Protein AF-A0A4P8QQW2-F1 (afdb_monomer_lite)

pLDDT: mean 87.97, std 13.39, range [50.38, 97.69]

Structure (mmCIF, N/CA/C/O backbone):
data_AF-A0A4P8QQW2-F1
#
_entry.id   AF-A0A4P8QQW2-F1
#
loop_
_atom_site.group_PDB
_atom_site.id
_atom_site.type_symbol
_atom_site.label_atom_id
_atom_site.label_alt_id
_atom_site.label_comp_id
_atom_site.label_asym_id
_atom_site.label_entity_id
_atom_site.label_seq_id
_atom_site.pdbx_PDB_ins_code
_atom_site.Cartn_x
_atom_site.Cartn_y
_atom_site.Cartn_z
_atom_site.occupancy
_atom_site.B_iso_or_equiv
_atom_site.auth_seq_id
_atom_site.auth_comp_id
_atom_site.auth_asym_id
_atom_site.auth_atom_id
_atom_site.pdbx_PDB_model_num
ATOM 1 N N . MET A 1 1 ? 9.813 -8.547 -20.964 1.00 50.38 1 MET A N 1
ATOM 2 C CA . MET A 1 1 ? 8.906 -7.432 -21.304 1.00 50.38 1 MET A CA 1
ATOM 3 C C . MET A 1 1 ? 9.202 -6.313 -20.327 1.00 50.38 1 MET A C 1
ATOM 5 O O . MET A 1 1 ? 9.157 -6.570 -19.132 1.00 50.38 1 MET A O 1
ATOM 9 N N . SER A 1 2 ? 9.622 -5.149 -20.816 1.00 56.50 2 SER A N 1
ATOM 10 C CA . SER A 1 2 ? 10.102 -4.050 -19.971 1.00 56.50 2 SER A CA 1
ATOM 11 C C . SER A 1 2 ? 8.938 -3.315 -19.305 1.00 56.50 2 SER A C 1
ATOM 13 O O . SER A 1 2 ? 7.983 -2.932 -19.981 1.00 56.50 2 SER A O 1
ATOM 15 N N . LEU A 1 3 ? 9.052 -3.063 -17.997 1.00 60.84 3 LEU A N 1
ATOM 16 C CA . LEU A 1 3 ? 8.159 -2.188 -17.218 1.00 60.84 3 LEU A CA 1
ATOM 17 C C . LEU A 1 3 ? 8.109 -0.744 -17.758 1.00 60.84 3 LEU A C 1
ATOM 19 O O . LEU A 1 3 ? 7.239 0.031 -17.377 1.00 60.84 3 LEU A O 1
ATOM 23 N N . GLU A 1 4 ? 9.000 -0.382 -18.683 1.00 66.88 4 GLU A N 1
ATOM 24 C CA . GLU A 1 4 ? 9.062 0.932 -19.331 1.00 66.88 4 GLU A CA 1
ATOM 25 C C . GLU A 1 4 ? 7.742 1.338 -20.010 1.00 66.88 4 GLU A C 1
ATOM 27 O O . GLU A 1 4 ? 7.362 2.507 -19.924 1.00 66.88 4 GLU A O 1
ATOM 32 N N . ASN A 1 5 ? 6.986 0.379 -20.562 1.00 76.19 5 ASN A N 1
ATOM 33 C CA . ASN A 1 5 ? 5.694 0.624 -21.225 1.00 76.19 5 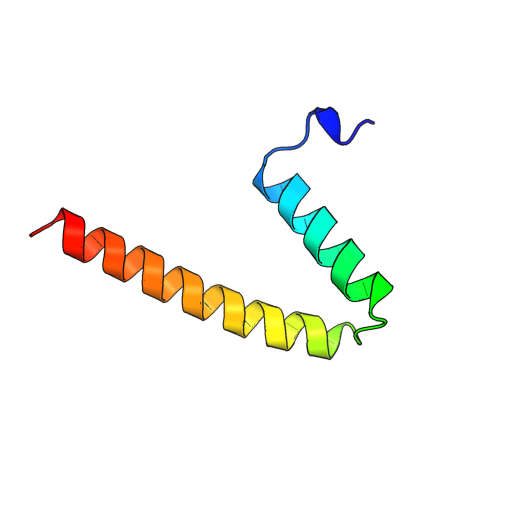ASN A CA 1
ATOM 34 C C . ASN A 1 5 ? 4.467 0.436 -20.314 1.00 76.19 5 ASN A C 1
ATOM 36 O O . ASN A 1 5 ? 3.336 0.500 -20.794 1.00 76.19 5 ASN A O 1
ATOM 40 N N . ALA A 1 6 ? 4.658 0.167 -19.020 1.00 82.56 6 ALA A N 1
ATOM 41 C CA . ALA A 1 6 ? 3.544 0.012 -18.091 1.00 82.56 6 ALA A CA 1
ATOM 42 C C . ALA A 1 6 ? 2.856 1.360 -17.814 1.00 82.56 6 ALA A C 1
ATOM 44 O O . ALA A 1 6 ? 3.503 2.417 -17.830 1.00 82.56 6 ALA A O 1
ATOM 45 N N . THR A 1 7 ? 1.548 1.319 -17.542 1.00 92.38 7 THR A N 1
ATOM 46 C CA . THR A 1 7 ? 0.798 2.516 -17.150 1.00 92.38 7 THR A CA 1
ATOM 47 C C . THR A 1 7 ? 1.327 3.065 -15.816 1.00 92.38 7 THR A C 1
ATOM 49 O O . THR A 1 7 ? 1.929 2.310 -15.040 1.00 92.38 7 THR A O 1
ATOM 52 N N . PRO A 1 8 ? 1.140 4.366 -15.527 1.00 90.94 8 PRO A N 1
ATOM 53 C CA . PRO A 1 8 ? 1.600 4.965 -14.275 1.00 90.94 8 PRO A CA 1
ATOM 54 C C . PRO A 1 8 ? 1.100 4.224 -13.027 1.00 90.94 8 PRO A C 1
ATOM 56 O O . PRO A 1 8 ? 1.854 4.056 -12.073 1.00 90.94 8 PRO A O 1
ATOM 59 N N . GLU A 1 9 ? -0.135 3.717 -13.054 1.00 92.06 9 GLU A N 1
ATOM 60 C CA . GLU A 1 9 ? -0.749 2.987 -11.940 1.00 92.06 9 GLU A CA 1
ATOM 61 C C . GLU A 1 9 ? -0.054 1.646 -11.692 1.00 92.06 9 GLU A C 1
ATOM 63 O O . GLU A 1 9 ? 0.179 1.273 -10.544 1.00 92.06 9 GLU A O 1
ATOM 68 N N . ILE A 1 10 ? 0.322 0.933 -12.761 1.00 92.19 10 ILE A N 1
ATOM 69 C CA . ILE A 1 10 ? 1.052 -0.336 -12.653 1.00 92.19 10 ILE A CA 1
ATOM 70 C C . ILE A 1 10 ? 2.458 -0.091 -12.102 1.00 92.19 10 ILE A C 1
ATOM 72 O O . ILE A 1 10 ? 2.897 -0.827 -11.223 1.00 92.19 10 ILE A O 1
ATOM 76 N N . LYS A 1 11 ? 3.157 0.946 -12.583 1.00 92.56 11 LYS A N 1
ATOM 77 C CA . LYS A 1 11 ? 4.497 1.303 -12.085 1.00 92.56 11 LYS A CA 1
ATOM 78 C C . LYS A 1 11 ? 4.460 1.627 -10.593 1.00 92.56 11 LYS A C 1
ATOM 80 O O . LYS A 1 11 ? 5.213 1.038 -9.828 1.00 92.56 11 LYS A O 1
ATOM 85 N N . LEU A 1 12 ? 3.510 2.465 -10.179 1.00 94.19 12 LEU A N 1
ATOM 86 C CA . LEU A 1 12 ? 3.330 2.819 -8.775 1.00 94.19 12 LEU A CA 1
ATOM 87 C C . LEU A 1 12 ? 2.991 1.600 -7.906 1.00 94.19 12 LEU A C 1
ATOM 89 O O . LEU A 1 12 ? 3.505 1.476 -6.799 1.00 94.19 12 LEU A O 1
ATOM 93 N N . ALA A 1 13 ? 2.148 0.686 -8.394 1.00 94.06 13 ALA A N 1
ATOM 94 C CA . ALA A 1 13 ? 1.839 -0.543 -7.669 1.00 94.06 13 ALA A CA 1
ATOM 95 C C . ALA A 1 13 ? 3.087 -1.419 -7.471 1.00 94.06 13 ALA A C 1
ATOM 97 O O . ALA A 1 13 ? 3.287 -1.944 -6.379 1.00 94.06 13 ALA A O 1
ATOM 98 N N . VAL A 1 14 ? 3.941 -1.543 -8.492 1.00 94.62 14 VAL A N 1
ATOM 99 C CA . V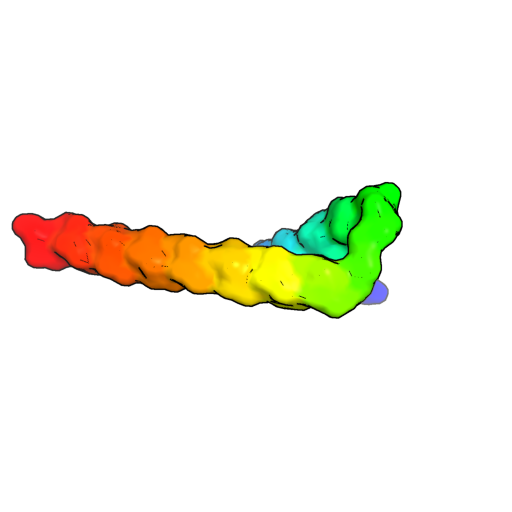AL A 1 14 ? 5.209 -2.283 -8.396 1.00 94.62 14 VAL A CA 1
ATOM 100 C C . VAL A 1 14 ? 6.155 -1.628 -7.391 1.00 94.62 14 VAL A C 1
ATOM 102 O O . VAL A 1 14 ? 6.688 -2.329 -6.535 1.00 94.62 14 VAL A O 1
ATOM 105 N N . ASP A 1 15 ? 6.308 -0.303 -7.428 1.00 95.25 15 ASP A N 1
ATOM 106 C CA . ASP A 1 15 ? 7.156 0.429 -6.477 1.00 95.25 15 ASP A CA 1
ATOM 107 C C . ASP A 1 15 ? 6.680 0.248 -5.026 1.00 95.25 15 ASP A C 1
ATOM 109 O O . ASP A 1 15 ? 7.485 0.021 -4.122 1.00 95.25 15 ASP A O 1
ATOM 113 N N . LEU A 1 16 ? 5.363 0.286 -4.798 1.00 95.44 16 LEU A N 1
ATOM 114 C CA . LEU A 1 16 ? 4.776 0.039 -3.480 1.00 95.44 16 LEU A CA 1
ATOM 115 C C . LEU A 1 16 ? 5.010 -1.397 -3.003 1.00 95.44 16 LEU A C 1
ATOM 117 O O . LEU A 1 16 ? 5.314 -1.597 -1.830 1.00 95.44 16 LEU A O 1
ATOM 121 N N . ILE A 1 17 ? 4.887 -2.389 -3.888 1.00 94.94 17 ILE A N 1
ATOM 122 C CA . ILE A 1 17 ? 5.152 -3.794 -3.551 1.00 94.94 17 ILE A CA 1
ATOM 123 C C . ILE A 1 17 ? 6.624 -3.979 -3.177 1.00 94.94 17 ILE A C 1
ATOM 125 O O . ILE A 1 17 ? 6.897 -4.537 -2.118 1.00 94.94 17 ILE A O 1
ATOM 129 N N . MET A 1 18 ? 7.556 -3.447 -3.977 1.00 96.19 18 MET A N 1
ATOM 130 C CA . MET A 1 18 ? 8.989 -3.516 -3.669 1.00 96.19 18 MET A CA 1
ATOM 131 C C . MET A 1 18 ? 9.294 -2.900 -2.303 1.00 96.19 18 MET A C 1
ATOM 133 O O . MET A 1 18 ? 9.974 -3.520 -1.492 1.00 96.19 18 MET A O 1
ATOM 137 N N . LEU A 1 19 ? 8.733 -1.724 -2.001 1.00 96.69 19 LEU A N 1
ATOM 138 C CA . LEU A 1 19 ? 8.928 -1.076 -0.704 1.00 96.69 19 LEU A CA 1
ATOM 139 C C . LEU A 1 19 ? 8.430 -1.949 0.459 1.00 96.69 19 LEU A C 1
ATOM 141 O O . LEU A 1 19 ? 9.085 -2.038 1.496 1.00 96.69 19 LEU A O 1
ATOM 145 N N . LEU A 1 20 ? 7.268 -2.585 0.314 1.00 96.94 20 LEU A N 1
ATOM 146 C CA . LEU A 1 20 ? 6.700 -3.451 1.350 1.00 96.94 20 LEU A CA 1
ATOM 147 C C . LEU A 1 20 ? 7.537 -4.722 1.553 1.00 96.94 20 LEU A C 1
ATOM 149 O O . LEU A 1 20 ? 7.758 -5.130 2.694 1.00 96.94 20 LEU A O 1
ATOM 153 N N . GLU A 1 21 ? 8.042 -5.307 0.468 1.00 95.81 21 GLU A N 1
ATOM 154 C CA . GLU A 1 21 ? 8.925 -6.476 0.506 1.00 95.81 21 GLU A CA 1
ATOM 155 C C . GLU A 1 21 ? 10.288 -6.151 1.131 1.00 95.81 21 GLU A C 1
ATOM 157 O O . GLU A 1 21 ? 10.757 -6.892 1.996 1.00 95.81 21 GLU A O 1
ATOM 162 N N . GLU A 1 22 ? 10.902 -5.019 0.767 1.00 97.44 22 GLU A N 1
ATOM 163 C CA . GLU A 1 22 ? 12.174 -4.550 1.339 1.00 97.44 22 GLU A CA 1
ATOM 164 C C . GLU A 1 22 ? 12.083 -4.343 2.856 1.00 97.44 22 GLU A C 1
ATOM 166 O O . GLU A 1 22 ? 13.030 -4.631 3.591 1.00 97.44 22 GLU A O 1
ATOM 171 N N . ASN A 1 23 ? 10.921 -3.894 3.336 1.00 97.25 23 ASN A N 1
ATOM 172 C CA . ASN A 1 23 ? 10.637 -3.724 4.759 1.00 97.25 23 ASN A CA 1
ATOM 173 C C . ASN A 1 23 ? 10.125 -5.008 5.441 1.00 97.25 23 ASN A C 1
ATOM 175 O O . ASN A 1 23 ? 9.774 -4.962 6.619 1.00 97.25 23 ASN A O 1
ATOM 179 N N . GLN A 1 24 ? 10.095 -6.145 4.733 1.00 97.31 24 GLN A N 1
ATOM 180 C CA . GLN A 1 24 ? 9.645 -7.449 5.239 1.00 97.31 24 GLN A CA 1
ATOM 181 C C . GLN A 1 24 ? 8.244 -7.395 5.867 1.00 97.31 24 GLN A C 1
ATOM 183 O O . GLN A 1 24 ? 7.971 -8.022 6.891 1.00 97.31 24 GLN A O 1
ATOM 188 N N . ILE A 1 25 ? 7.348 -6.608 5.269 1.00 97.06 25 ILE A N 1
ATOM 189 C CA . ILE A 1 25 ? 5.979 -6.471 5.756 1.00 97.06 25 ILE A CA 1
ATOM 190 C C . ILE A 1 25 ? 5.187 -7.725 5.390 1.00 97.06 25 ILE A C 1
ATOM 192 O O . ILE A 1 25 ? 5.116 -8.118 4.227 1.00 97.06 25 ILE A O 1
ATOM 196 N N . GLU A 1 26 ? 4.543 -8.327 6.390 1.00 97.44 26 GLU A N 1
ATOM 197 C CA . GLU A 1 26 ? 3.662 -9.474 6.183 1.00 97.44 26 GLU A CA 1
ATOM 198 C C . GLU A 1 26 ? 2.537 -9.137 5.186 1.00 97.44 26 GLU A C 1
ATOM 200 O O . GLU A 1 26 ? 1.889 -8.092 5.336 1.00 97.44 26 GLU A O 1
ATOM 205 N N . PRO A 1 27 ? 2.222 -10.016 4.214 1.00 94.94 27 PRO A N 1
ATOM 206 C CA . PRO A 1 27 ? 1.230 -9.727 3.178 1.00 94.94 27 PRO A CA 1
ATOM 207 C C . PRO A 1 27 ? -0.133 -9.301 3.729 1.00 94.94 27 PRO A C 1
ATOM 209 O O . PRO A 1 27 ? -0.757 -8.384 3.203 1.00 94.94 27 PRO A O 1
ATOM 212 N N . GLN A 1 28 ? -0.589 -9.923 4.820 1.00 96.88 28 GLN A N 1
ATOM 213 C CA . GLN A 1 28 ? -1.869 -9.567 5.434 1.00 96.88 28 GLN A CA 1
ATOM 214 C C . GLN A 1 28 ? -1.845 -8.148 6.016 1.00 96.88 28 GLN A C 1
ATOM 216 O O . GLN A 1 28 ? -2.786 -7.383 5.815 1.00 96.88 28 GLN A O 1
ATOM 221 N N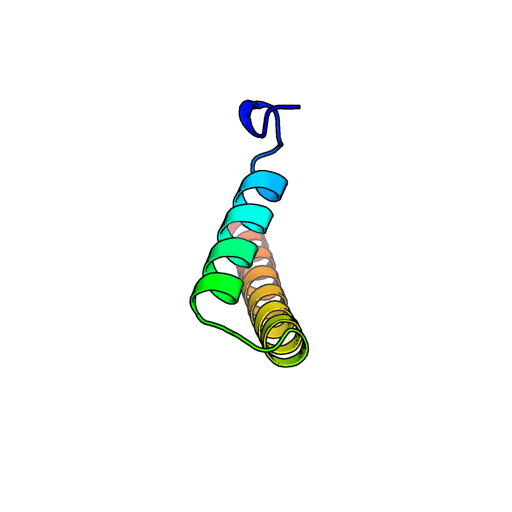 . LEU A 1 29 ? -0.747 -7.776 6.678 1.00 96.62 29 LEU A N 1
ATOM 222 C CA . LEU A 1 29 ? -0.571 -6.436 7.229 1.00 96.62 29 LEU A CA 1
ATOM 223 C C . LEU A 1 29 ? -0.489 -5.387 6.110 1.00 96.62 29 LEU A C 1
ATOM 225 O O . LEU A 1 29 ? -1.085 -4.316 6.224 1.00 96.62 29 LEU A O 1
ATOM 229 N N . ALA A 1 30 ? 0.204 -5.707 5.014 1.00 96.31 30 ALA A N 1
ATOM 230 C CA . ALA A 1 30 ? 0.263 -4.860 3.829 1.00 96.31 30 ALA A CA 1
ATOM 231 C C . ALA A 1 30 ? -1.129 -4.632 3.219 1.00 96.31 30 ALA A C 1
ATOM 233 O O . ALA A 1 30 ? -1.489 -3.493 2.928 1.00 96.31 30 ALA A O 1
ATOM 234 N N . LEU A 1 31 ? -1.936 -5.687 3.069 1.00 96.75 31 LEU A N 1
ATOM 235 C CA . LEU A 1 31 ? -3.304 -5.583 2.549 1.00 96.75 31 LEU A CA 1
ATOM 236 C C . LEU A 1 31 ? -4.197 -4.716 3.446 1.00 96.75 31 LEU A C 1
ATOM 238 O O . LEU A 1 31 ? -4.904 -3.842 2.940 1.00 96.75 31 LEU A O 1
ATOM 242 N N . ASP A 1 32 ? -4.126 -4.903 4.764 1.00 97.69 32 ASP A N 1
ATOM 243 C CA . ASP A 1 32 ? -4.897 -4.106 5.722 1.00 97.69 32 ASP A CA 1
ATOM 244 C C . ASP A 1 32 ? -4.493 -2.619 5.668 1.00 97.69 32 ASP A C 1
ATOM 246 O O . ASP A 1 32 ? -5.349 -1.729 5.681 1.00 97.69 32 ASP A O 1
ATOM 250 N N . ALA A 1 33 ? -3.194 -2.329 5.535 1.00 96.69 33 ALA A N 1
ATOM 251 C CA . ALA A 1 33 ? -2.687 -0.968 5.373 1.00 96.69 33 ALA A CA 1
ATOM 252 C C . ALA A 1 33 ? -3.124 -0.339 4.038 1.00 96.69 33 ALA A C 1
ATOM 254 O O . ALA A 1 33 ? -3.578 0.809 4.010 1.00 96.69 33 ALA A O 1
ATOM 255 N N . LEU A 1 34 ? -3.048 -1.087 2.933 1.00 96.25 34 LEU A N 1
ATOM 256 C CA . LEU A 1 34 ? -3.486 -0.628 1.612 1.00 96.25 34 LEU A CA 1
ATOM 257 C C . LEU A 1 34 ? -4.988 -0.323 1.581 1.00 96.25 34 LEU A C 1
ATOM 259 O O . LEU A 1 34 ? -5.404 0.630 0.923 1.00 96.25 34 LEU A O 1
ATOM 263 N N . GLU A 1 35 ? -5.805 -1.061 2.334 1.00 97.25 35 GLU A N 1
ATOM 264 C CA . GLU A 1 35 ? -7.236 -0.780 2.474 1.00 97.25 35 GLU A CA 1
ATOM 265 C C . GLU A 1 35 ? -7.495 0.572 3.162 1.00 97.25 35 GLU A C 1
ATOM 267 O O . GLU A 1 35 ? -8.392 1.322 2.760 1.00 97.25 35 GLU A O 1
ATOM 272 N N . ILE A 1 36 ? -6.692 0.920 4.171 1.00 97.25 36 ILE A N 1
ATOM 273 C CA . ILE A 1 36 ? -6.753 2.230 4.836 1.00 97.25 36 ILE A CA 1
ATOM 274 C C . ILE A 1 36 ? -6.354 3.338 3.857 1.00 97.25 36 ILE A C 1
ATOM 276 O O . ILE A 1 36 ? -7.087 4.318 3.708 1.00 97.25 36 ILE A O 1
ATOM 280 N N . VAL A 1 37 ? -5.235 3.159 3.149 1.00 95.81 37 VAL A N 1
ATOM 281 C CA . VAL A 1 37 ? -4.747 4.102 2.130 1.00 95.81 37 VAL A CA 1
ATOM 282 C C . VAL A 1 37 ? -5.808 4.328 1.050 1.00 95.81 37 VAL A C 1
ATOM 284 O O . VAL A 1 37 ? -6.143 5.471 0.736 1.00 95.81 37 VAL A O 1
ATOM 287 N N . ARG A 1 38 ? -6.416 3.252 0.537 1.00 95.00 38 ARG A N 1
ATOM 288 C CA . ARG A 1 38 ? -7.499 3.319 -0.452 1.00 95.00 38 ARG A CA 1
ATOM 289 C C . ARG A 1 38 ? -8.661 4.178 0.041 1.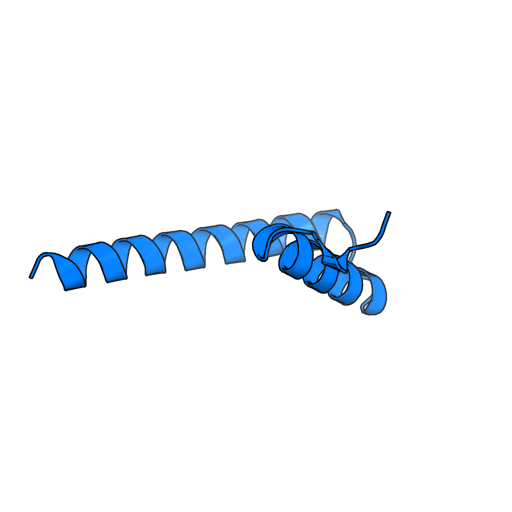00 95.00 38 ARG A C 1
ATOM 291 O O . ARG A 1 38 ? -9.128 5.049 -0.691 1.00 95.00 38 ARG A O 1
ATOM 298 N N . LYS A 1 39 ? -9.130 3.957 1.275 1.00 96.38 39 LYS A N 1
ATOM 299 C CA . LYS A 1 39 ? -10.231 4.738 1.867 1.00 96.38 39 LYS A CA 1
ATOM 300 C C . LYS A 1 39 ? -9.884 6.222 2.011 1.00 96.38 39 LYS A C 1
ATOM 302 O O . LYS A 1 39 ? -10.758 7.061 1.783 1.00 96.38 39 LYS A O 1
ATOM 307 N N . ASP A 1 40 ? -8.642 6.548 2.368 1.00 96.00 40 ASP A N 1
ATOM 308 C CA . ASP A 1 40 ? -8.176 7.934 2.493 1.00 96.00 40 ASP A CA 1
ATOM 309 C C . ASP A 1 40 ? -8.182 8.658 1.139 1.00 96.00 40 ASP A C 1
ATOM 311 O O . ASP A 1 40 ? -8.799 9.717 1.004 1.00 96.00 40 ASP A O 1
ATOM 315 N N . PHE A 1 41 ? -7.610 8.044 0.100 1.00 94.62 41 PHE A N 1
ATOM 316 C CA . PHE A 1 41 ? -7.620 8.615 -1.250 1.00 94.62 41 PHE A CA 1
ATOM 317 C C . PHE A 1 41 ? -9.028 8.724 -1.834 1.00 94.62 41 PHE A C 1
ATOM 319 O O . PHE A 1 41 ? -9.363 9.741 -2.431 1.00 94.62 41 PHE A O 1
ATOM 326 N N . GLN A 1 42 ? -9.900 7.742 -1.592 1.00 94.12 42 GLN A N 1
ATOM 327 C CA . GLN A 1 42 ? -11.312 7.847 -1.965 1.00 94.12 42 GLN A CA 1
ATOM 328 C C . GLN A 1 42 ? -12.013 9.023 -1.275 1.00 94.12 42 GLN A C 1
ATOM 330 O O . GLN A 1 42 ? -12.890 9.657 -1.859 1.00 94.12 42 GLN A O 1
ATOM 335 N N . LYS A 1 43 ? -11.672 9.314 -0.014 1.00 95.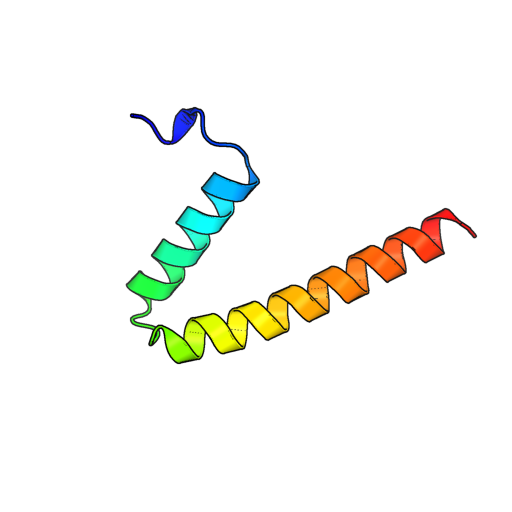06 43 LYS A N 1
ATOM 336 C CA . LYS A 1 43 ? -12.217 10.472 0.700 1.00 95.06 43 LYS A CA 1
ATOM 337 C C . LYS A 1 43 ? -11.701 11.779 0.101 1.00 95.06 43 LYS A C 1
ATOM 339 O O . LYS A 1 43 ? -12.512 12.681 -0.077 1.00 95.06 43 LYS A O 1
ATOM 344 N N . LYS A 1 44 ? -10.408 11.861 -0.223 1.00 92.75 44 LYS A N 1
ATOM 345 C CA . LYS A 1 44 ? -9.788 13.033 -0.861 1.00 92.75 44 LYS A CA 1
ATOM 346 C C . LYS A 1 44 ? -10.358 13.298 -2.251 1.00 92.75 44 LYS A C 1
ATOM 348 O O . LYS A 1 44 ? -10.813 14.406 -2.489 1.00 92.75 44 LYS A O 1
ATOM 353 N N . ALA A 1 45 ? -10.478 12.271 -3.094 1.00 91.31 45 ALA A N 1
ATOM 354 C CA . ALA A 1 45 ? -11.091 12.389 -4.418 1.00 91.31 45 ALA A CA 1
ATOM 355 C C . ALA A 1 45 ? -12.520 12.957 -4.334 1.00 91.31 45 ALA A C 1
ATOM 357 O O . ALA A 1 45 ? -12.848 13.931 -5.001 1.00 91.31 45 ALA A O 1
ATOM 358 N N . ARG A 1 46 ? -13.343 12.444 -3.407 1.00 90.06 46 ARG A N 1
ATOM 359 C CA . ARG A 1 46 ? -14.692 12.988 -3.156 1.00 90.06 46 ARG A CA 1
ATOM 360 C C . ARG A 1 46 ? -14.694 14.416 -2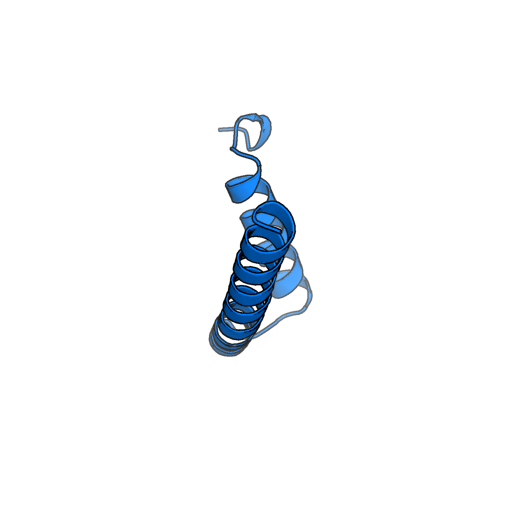.602 1.00 90.06 46 ARG A C 1
ATOM 362 O O . ARG A 1 46 ? -15.691 15.119 -2.729 1.00 90.06 46 ARG A O 1
ATOM 369 N N . GLN A 1 47 ? -13.646 14.829 -1.891 1.00 84.56 47 GLN A N 1
ATOM 370 C CA . GLN A 1 47 ? -13.514 16.202 -1.397 1.00 84.56 47 GLN A CA 1
ATOM 371 C C . GLN A 1 47 ? -13.100 17.156 -2.521 1.00 84.56 47 GLN A C 1
ATOM 373 O O . GLN A 1 47 ? -13.642 18.252 -2.595 1.00 84.56 47 GLN A O 1
ATOM 378 N N . GLU A 1 48 ? -12.206 16.729 -3.409 1.00 76.50 48 GLU A N 1
ATOM 379 C CA . GLU A 1 48 ? -11.791 17.476 -4.601 1.00 76.50 48 GLU A CA 1
ATOM 380 C C . GLU A 1 48 ? -12.952 17.663 -5.591 1.00 76.50 48 GLU A C 1
ATOM 382 O O . GLU A 1 48 ? -13.151 18.768 -6.099 1.00 76.50 48 GLU A O 1
ATOM 387 N N . GLU A 1 49 ? -13.786 16.635 -5.785 1.00 72.75 49 GLU A N 1
ATOM 388 C CA . GLU A 1 49 ? -15.038 16.734 -6.552 1.00 72.75 49 GLU A CA 1
ATOM 389 C C . GLU A 1 49 ? -15.969 17.810 -5.973 1.00 72.75 49 GLU A C 1
ATOM 391 O O . GLU A 1 49 ? -16.435 18.686 -6.698 1.00 72.75 49 GLU A O 1
ATOM 396 N N . LYS A 1 50 ? -16.166 17.825 -4.648 1.00 67.12 50 LYS A N 1
ATOM 397 C CA . LYS A 1 50 ? -17.014 18.830 -3.984 1.00 67.12 50 LYS A CA 1
ATOM 398 C C . LYS A 1 50 ? -16.462 20.251 -4.056 1.00 67.12 50 LYS A C 1
ATOM 400 O O . LYS A 1 50 ? -17.247 21.187 -4.078 1.00 67.12 50 LYS A O 1
ATOM 405 N N . ILE A 1 51 ? -15.140 20.421 -4.054 1.00 69.94 51 ILE A N 1
ATOM 406 C CA . ILE A 1 51 ? -14.502 21.738 -4.207 1.00 69.94 51 ILE A CA 1
ATOM 407 C C . ILE A 1 51 ? -14.675 22.260 -5.639 1.00 69.94 51 ILE A C 1
ATOM 409 O O . ILE A 1 51 ? -14.791 23.463 -5.831 1.00 69.94 51 ILE A O 1
ATOM 413 N N . THR A 1 52 ? -14.714 21.371 -6.632 1.00 64.62 52 THR A N 1
ATOM 414 C CA . THR A 1 52 ? -14.840 21.745 -8.049 1.00 64.62 52 THR A CA 1
ATOM 415 C C . THR A 1 52 ? -16.277 22.140 -8.431 1.00 64.62 52 THR A C 1
ATOM 417 O O . THR A 1 52 ? -16.475 22.864 -9.403 1.00 64.62 52 THR A O 1
ATOM 420 N N . GLU A 1 53 ? -17.280 21.696 -7.667 1.00 60.03 53 GLU A N 1
ATOM 421 C CA . GLU A 1 53 ? -18.703 22.028 -7.861 1.00 60.03 53 GLU A CA 1
ATOM 422 C C . GLU A 1 53 ? -19.175 23.297 -7.110 1.00 60.03 53 GLU A C 1
ATOM 424 O O . GLU A 1 53 ? -20.329 23.699 -7.279 1.00 60.03 53 GLU A O 1
ATOM 429 N N . MET A 1 54 ? -18.319 23.917 -6.282 1.00 53.12 54 MET A N 1
ATOM 430 C CA . MET A 1 54 ? -18.602 25.154 -5.526 1.00 53.12 54 MET A CA 1
ATOM 431 C C . MET A 1 54 ? -18.089 26.406 -6.237 1.00 53.12 54 MET A C 1
ATOM 433 O O . MET A 1 54 ? -18.806 27.431 -6.167 1.00 53.12 54 MET A O 1
#

Sequence (54 aa):
MSLENATPEIKLAVDLIMLLEENQIEPQLALDALEIVRKDFQKKARQEEKITEM

Radius of gyration: 14.9 Å; chains: 1; bounding box: 31×35×28 Å

Secondary structure (DSSP, 8-state):
--GGGS-HHHHHHHHHHHHHHHTT--HHHHHHHHHHHHHHHHHHHHHHHHHHT-

Organism: NCBI:txid55213

Foldseek 3Di:
DDCPPPDPVVVVVVVLVVVCVVVVPDPVNSVVVVVVVVVVVVVVVVVVVVVVVD

InterPro domains:
  IPR019630 Protein of unknown function DUF2496, YbaM-related [NF008266] (1-44)
  IPR019630 Protein of unknown function DUF2496, YbaM-related [PF10689] (2-44)